Protein AF-C0MPD6-F1 (afdb_monomer_lite)

pLDDT: mean 97.45, std 2.0, range [81.06, 98.81]

InterPro domains:
  IPR003698 Lipoyl synthase [PTHR10949] (1-133)
  IPR007197 Radical SAM [PF04055] (2-132)
  IPR007197 Radical SAM [PS51918] (1-134)
  IPR007197 Radical SAM [SFLDS00029] (2-131)
  IPR013785 Aldolase-type TIM barrel [G3DSA:3.20.20.70] (1-133)
  IPR058240 Radical SAM superfamily [SSF102114] (2-132)

Sequence (134 aa):
KCTRRCPFCDVGHGRPDPLDVDEPVNLARTIAALKLRYVVITSVDRDDLRDGGAGHFVECIRQVRELSPQTRVEILTPDFRGRLDRALTILNAAPPDVMNHNLETVPRLYKEARPGSDYAHSLKLLKDFKALHP

Organism: NCBI:txid616822

Radius of gyration: 14.97 Å; chains: 1; bounding box: 40×28×36 Å

Foldseek 3Di:
DACFCQPVDPDDHDDDDPDDPCVLLVLLVVCLVVLAQEDEAEDHQDPVDLQRCLLVVQSNLVNNCVSRVNHAYEYAYDLSPPRLVVSLVNCVVRPGPHYHYDQPDDQVCSCVRGVPDHNVSSVVSVVVSVVVPD

Structure (mmCIF, N/CA/C/O backbone):
data_AF-C0MPD6-F1
#
_entry.id   AF-C0MPD6-F1
#
loop_
_atom_site.group_PDB
_atom_site.id
_atom_site.type_symbol
_atom_site.label_atom_id
_atom_site.label_alt_id
_atom_site.label_comp_id
_atom_site.label_asym_id
_atom_site.label_entity_id
_atom_site.label_seq_id
_atom_site.pdbx_PDB_ins_code
_atom_site.Cartn_x
_atom_site.Cartn_y
_atom_site.Cartn_z
_atom_site.occupancy
_atom_site.B_iso_or_equiv
_atom_site.auth_seq_id
_atom_site.auth_comp_id
_atom_site.auth_asym_id
_atom_site.auth_atom_id
_atom_site.pdbx_PDB_model_num
ATOM 1 N N . LYS A 1 1 ? -6.571 -7.282 -11.101 1.00 91.62 1 LYS A N 1
ATOM 2 C CA . LYS A 1 1 ? -5.426 -7.268 -12.054 1.00 91.62 1 LYS A CA 1
ATOM 3 C C . LYS A 1 1 ? -4.554 -6.055 -11.768 1.00 91.62 1 LYS A C 1
ATOM 5 O O . LYS A 1 1 ? -5.113 -5.026 -11.419 1.00 91.62 1 LYS A O 1
ATOM 10 N N . CYS A 1 2 ? -3.236 -6.173 -11.916 1.00 97.06 2 CYS A N 1
ATOM 11 C CA . CYS A 1 2 ? -2.270 -5.095 -11.682 1.00 97.06 2 CYS A CA 1
ATOM 12 C C . CYS A 1 2 ? -1.902 -4.362 -12.983 1.00 97.06 2 CYS A C 1
ATOM 14 O O . CYS A 1 2 ? -1.731 -5.013 -14.018 1.00 97.06 2 CYS A O 1
ATOM 16 N N . THR A 1 3 ? -1.716 -3.035 -12.942 1.00 97.06 3 THR A N 1
ATOM 17 C CA . THR A 1 3 ? -1.208 -2.273 -14.105 1.00 97.06 3 THR A CA 1
ATOM 18 C C . THR A 1 3 ? 0.273 -2.527 -14.390 1.00 97.06 3 THR A C 1
ATOM 20 O O . THR A 1 3 ? 0.783 -2.102 -15.428 1.00 97.06 3 THR A O 1
ATOM 23 N N . ARG A 1 4 ? 0.977 -3.216 -13.485 1.00 96.38 4 ARG A N 1
ATOM 24 C CA . ARG A 1 4 ? 2.403 -3.543 -13.588 1.00 96.38 4 ARG A CA 1
ATOM 25 C C . ARG A 1 4 ? 2.638 -5.049 -13.600 1.00 96.38 4 ARG A C 1
ATOM 27 O O . ARG A 1 4 ? 1.743 -5.846 -13.333 1.00 96.38 4 ARG A O 1
ATOM 34 N N . ARG A 1 5 ? 3.869 -5.431 -13.950 1.00 95.50 5 ARG A N 1
ATOM 35 C CA . ARG A 1 5 ? 4.302 -6.823 -14.124 1.00 95.50 5 ARG A CA 1
ATOM 36 C C . ARG A 1 5 ? 5.682 -7.039 -13.502 1.00 95.50 5 ARG A C 1
ATOM 38 O O . ARG A 1 5 ? 6.679 -7.147 -14.212 1.00 95.50 5 ARG A O 1
ATOM 45 N N . CYS A 1 6 ? 5.743 -7.048 -12.175 1.00 97.12 6 CYS A N 1
ATOM 46 C CA . CYS A 1 6 ? 6.944 -7.464 -11.451 1.00 97.12 6 CYS A CA 1
ATOM 47 C C . CYS A 1 6 ? 7.117 -8.987 -11.620 1.00 97.12 6 CYS A C 1
ATOM 49 O O . CYS A 1 6 ? 6.190 -9.709 -11.256 1.00 97.12 6 CYS A O 1
ATOM 51 N N . PRO A 1 7 ? 8.241 -9.503 -12.158 1.00 96.56 7 PRO A N 1
ATOM 52 C CA . PRO A 1 7 ? 8.372 -10.929 -12.486 1.00 96.56 7 PRO A CA 1
ATOM 53 C C . PRO A 1 7 ? 8.277 -11.892 -11.297 1.00 96.56 7 PRO A C 1
ATOM 55 O O . PRO A 1 7 ? 8.010 -13.069 -11.501 1.00 96.56 7 PRO A O 1
ATOM 58 N N . PHE A 1 8 ? 8.493 -11.407 -10.073 1.00 96.75 8 PHE A N 1
ATOM 59 C CA . PHE A 1 8 ? 8.366 -12.205 -8.849 1.00 96.75 8 PHE A CA 1
ATOM 60 C C . PHE A 1 8 ? 6.936 -12.239 -8.281 1.00 96.75 8 PHE A C 1
ATOM 62 O O . PHE A 1 8 ? 6.682 -12.970 -7.329 1.00 96.75 8 PHE A O 1
ATOM 69 N N . CYS A 1 9 ? 6.023 -11.404 -8.788 1.00 97.06 9 CYS A N 1
ATOM 70 C CA . CYS A 1 9 ? 4.691 -11.224 -8.220 1.00 97.06 9 CYS A CA 1
ATOM 71 C C . CYS A 1 9 ? 3.683 -12.170 -8.887 1.00 97.06 9 CYS A C 1
ATOM 73 O O . CYS A 1 9 ? 3.568 -12.183 -10.111 1.00 97.06 9 CYS A O 1
ATOM 75 N N . ASP A 1 10 ? 2.913 -12.901 -8.079 1.00 95.81 10 ASP A N 1
ATOM 76 C CA . ASP A 1 10 ? 1.908 -13.870 -8.551 1.00 95.81 10 ASP A CA 1
ATOM 77 C C . ASP A 1 10 ? 0.582 -13.212 -8.994 1.00 95.81 10 ASP A C 1
ATOM 79 O O . ASP A 1 10 ? -0.333 -13.849 -9.514 1.00 95.81 10 ASP A O 1
ATOM 83 N N . VAL A 1 11 ? 0.451 -11.894 -8.817 1.00 96.00 11 VAL A N 1
ATOM 84 C CA . VAL A 1 11 ? -0.753 -11.160 -9.215 1.00 96.00 11 VAL A CA 1
ATOM 85 C C . VAL A 1 11 ? -0.809 -10.995 -10.734 1.00 96.00 11 VAL A C 1
ATOM 87 O O . VAL A 1 11 ? 0.068 -10.393 -11.354 1.00 96.00 11 VAL A O 1
ATOM 90 N N . GLY A 1 12 ? -1.921 -11.427 -11.335 1.00 94.06 12 GLY A N 1
ATOM 91 C CA . GLY A 1 12 ? -2.173 -11.255 -12.766 1.00 94.06 12 GLY A CA 1
ATOM 92 C C . GLY A 1 12 ? -2.123 -9.789 -13.223 1.00 94.06 12 GLY A C 1
ATOM 93 O O . GLY A 1 12 ? -2.806 -8.916 -12.670 1.00 94.06 12 GLY A O 1
ATOM 94 N N . HIS A 1 13 ? -1.354 -9.527 -14.280 1.00 93.75 13 HIS A N 1
ATOM 95 C CA . HIS A 1 13 ? -1.221 -8.205 -14.894 1.00 93.75 13 HIS A CA 1
ATOM 96 C C . HIS A 1 13 ? -2.312 -7.935 -15.944 1.00 93.75 13 HIS A C 1
ATOM 98 O O . HIS A 1 13 ? -2.874 -8.850 -16.545 1.00 93.75 13 HIS A O 1
ATOM 104 N N . GLY A 1 14 ? -2.589 -6.662 -16.218 1.00 93.81 14 GLY A N 1
ATOM 105 C CA . GLY A 1 14 ? -3.493 -6.236 -17.286 1.00 93.81 14 GLY A CA 1
ATOM 106 C C . GLY A 1 14 ? -4.268 -4.978 -16.923 1.00 93.81 14 GLY A C 1
ATOM 107 O O . GLY A 1 14 ? -4.004 -4.344 -15.906 1.00 93.81 14 GLY A O 1
ATOM 108 N N . ARG A 1 15 ? -5.254 -4.625 -17.751 1.00 94.62 15 ARG A N 1
ATOM 109 C CA . ARG A 1 15 ? -6.176 -3.531 -17.435 1.00 94.62 15 ARG A CA 1
ATOM 110 C C . ARG A 1 15 ? -7.046 -3.939 -16.235 1.00 94.62 15 ARG A C 1
ATOM 112 O O . ARG A 1 15 ? -7.723 -4.965 -16.346 1.00 94.62 15 ARG A O 1
ATOM 119 N N . PRO A 1 16 ? -7.006 -3.204 -15.109 1.00 94.81 16 PRO A N 1
ATOM 120 C CA . PRO A 1 16 ? -7.899 -3.453 -13.987 1.00 94.81 16 PRO A CA 1
ATOM 121 C C . PRO A 1 16 ? -9.347 -3.146 -14.366 1.00 94.81 16 PRO A C 1
ATOM 123 O O . PRO A 1 16 ? -9.604 -2.318 -15.245 1.00 94.81 16 PRO A O 1
ATOM 126 N N . ASP A 1 17 ? -10.273 -3.797 -13.674 1.00 94.62 17 ASP A N 1
ATOM 127 C CA . ASP A 1 17 ? -11.683 -3.430 -13.704 1.00 94.62 17 ASP A CA 1
ATOM 128 C C . ASP A 1 17 ? -11.893 -2.075 -12.998 1.00 94.62 17 ASP A C 1
ATOM 130 O O . ASP A 1 17 ? -10.994 -1.582 -12.291 1.00 94.62 17 ASP A O 1
ATOM 134 N N . PRO A 1 18 ? -13.052 -1.423 -13.201 1.00 94.69 18 PRO A N 1
ATOM 135 C CA . PRO A 1 18 ? -13.417 -0.249 -12.424 1.00 94.69 18 PRO A CA 1
ATOM 136 C C . PRO A 1 18 ? -13.287 -0.518 -10.923 1.00 94.69 18 PRO A C 1
ATOM 138 O O . PRO A 1 18 ? -13.473 -1.641 -10.462 1.00 94.69 18 PRO A O 1
ATOM 141 N N . LEU A 1 19 ? -12.931 0.523 -10.173 1.00 93.94 19 LEU A N 1
ATOM 142 C CA . LEU A 1 19 ? -12.852 0.426 -8.722 1.00 93.94 19 LEU A CA 1
ATOM 143 C C . LEU A 1 19 ? -14.240 0.092 -8.162 1.00 93.94 19 LEU A C 1
ATOM 145 O O . LEU A 1 19 ? -15.209 0.769 -8.510 1.00 93.94 19 LEU A O 1
ATOM 149 N N . ASP A 1 20 ? -14.315 -0.927 -7.312 1.00 96.50 20 ASP A N 1
ATOM 150 C CA . ASP A 1 20 ? -15.529 -1.230 -6.567 1.00 96.50 20 ASP A CA 1
ATOM 151 C C . ASP A 1 20 ? -15.673 -0.213 -5.428 1.00 96.50 20 ASP A C 1
ATOM 153 O O . ASP A 1 20 ? -14.774 -0.038 -4.604 1.00 96.50 20 ASP A O 1
ATOM 157 N N . VAL A 1 21 ? -16.792 0.507 -5.418 1.00 94.94 21 VAL A N 1
ATOM 158 C CA . VAL A 1 21 ? -17.076 1.531 -4.406 1.00 94.94 21 VAL A CA 1
ATOM 159 C C . VAL A 1 21 ? -17.476 0.918 -3.064 1.00 94.94 21 VAL A C 1
ATOM 161 O O . VAL A 1 21 ? -17.297 1.570 -2.038 1.00 94.94 21 VAL A O 1
ATOM 164 N N . ASP A 1 22 ? -17.958 -0.328 -3.062 1.00 98.00 22 ASP A N 1
ATOM 165 C CA . ASP A 1 22 ? -18.408 -1.036 -1.862 1.00 98.00 22 ASP A CA 1
ATOM 166 C C . ASP A 1 22 ? -17.298 -1.902 -1.236 1.00 98.00 22 ASP A C 1
ATOM 168 O O . ASP A 1 22 ? -17.444 -2.368 -0.100 1.00 98.00 22 ASP A O 1
ATOM 172 N N . GLU A 1 23 ? -16.167 -2.096 -1.929 1.00 98.50 23 GLU A N 1
ATOM 173 C CA . GLU A 1 23 ? -15.009 -2.865 -1.444 1.00 98.50 23 GLU A CA 1
ATOM 174 C C . GLU A 1 23 ? -14.545 -2.431 -0.036 1.00 98.50 23 GLU A C 1
ATOM 176 O O . GLU A 1 23 ? -14.407 -3.315 0.817 1.00 98.50 23 GLU A O 1
ATOM 181 N N . PRO A 1 24 ? -14.409 -1.128 0.301 1.00 98.62 24 PRO A N 1
ATOM 182 C CA . PRO A 1 24 ? -13.999 -0.698 1.639 1.00 98.62 24 PRO A CA 1
ATOM 183 C C . PRO A 1 24 ? -14.957 -1.138 2.753 1.00 98.62 24 PRO A C 1
ATOM 185 O O . PRO A 1 24 ? -14.525 -1.617 3.805 1.00 98.62 24 PRO A O 1
ATOM 188 N N . VAL A 1 25 ? -16.266 -1.015 2.516 1.00 98.62 25 VAL A N 1
ATOM 189 C CA . VAL A 1 25 ? -17.308 -1.381 3.489 1.00 98.62 25 VAL A CA 1
ATOM 190 C C . VAL A 1 25 ? -17.359 -2.898 3.661 1.00 98.62 25 VAL A C 1
ATOM 192 O O . VAL A 1 25 ? -17.441 -3.402 4.784 1.00 98.62 25 VAL A O 1
ATOM 195 N N . ASN A 1 26 ? -17.286 -3.647 2.560 1.00 98.69 26 ASN A N 1
ATOM 196 C CA . ASN A 1 26 ? -17.303 -5.109 2.585 1.00 98.69 26 ASN A CA 1
ATOM 197 C C . ASN A 1 26 ? -16.051 -5.683 3.271 1.00 98.69 26 ASN A C 1
ATOM 199 O O . ASN A 1 26 ? -16.156 -6.614 4.081 1.00 98.69 26 ASN A O 1
ATOM 203 N N . LEU A 1 27 ? -14.882 -5.086 3.021 1.00 98.56 27 LEU A N 1
ATOM 204 C CA . LEU A 1 27 ? -13.628 -5.400 3.706 1.00 98.56 27 LEU A CA 1
ATOM 205 C C . LEU A 1 27 ? -13.753 -5.165 5.218 1.00 98.56 27 LEU A C 1
ATOM 207 O O . LEU A 1 27 ? -13.458 -6.065 6.008 1.00 98.56 27 LEU A O 1
ATOM 211 N N . ALA A 1 28 ? -14.264 -4.004 5.633 1.00 98.75 28 ALA A N 1
ATOM 212 C CA . ALA A 1 28 ? -14.420 -3.669 7.046 1.00 98.75 28 ALA A CA 1
ATOM 213 C C . ALA A 1 28 ? -15.421 -4.583 7.772 1.00 98.75 28 ALA A C 1
ATOM 215 O O . ALA A 1 28 ? -15.138 -5.054 8.875 1.00 98.75 28 ALA A O 1
ATOM 216 N N . ARG A 1 29 ? -16.556 -4.915 7.138 1.00 98.75 29 ARG A N 1
ATOM 217 C CA . ARG A 1 29 ? -17.525 -5.891 7.674 1.00 98.75 29 ARG A CA 1
ATOM 218 C C . ARG A 1 29 ? -16.891 -7.261 7.896 1.00 98.75 29 ARG A C 1
ATOM 220 O O . ARG A 1 29 ? -17.145 -7.896 8.918 1.00 98.75 29 ARG A O 1
ATOM 227 N N . THR A 1 30 ? -16.047 -7.700 6.964 1.00 98.62 30 THR A N 1
ATOM 228 C CA . THR A 1 30 ? -15.336 -8.980 7.070 1.00 98.62 30 THR A CA 1
ATOM 229 C C . THR A 1 30 ? -14.353 -8.968 8.240 1.00 98.62 30 THR A C 1
ATOM 231 O O . THR A 1 30 ? -14.347 -9.893 9.053 1.00 98.62 30 THR A O 1
ATOM 234 N N . ILE A 1 31 ? -13.568 -7.897 8.382 1.00 98.62 31 ILE A N 1
ATOM 235 C CA . ILE A 1 31 ? -12.627 -7.719 9.500 1.00 98.62 31 ILE A CA 1
ATOM 236 C C . ILE A 1 31 ? -13.359 -7.738 10.849 1.00 98.62 31 ILE A C 1
ATOM 238 O O . ILE A 1 31 ? -12.920 -8.436 11.770 1.00 98.62 31 ILE A O 1
ATOM 242 N N . ALA A 1 32 ? -14.499 -7.047 10.946 1.00 98.56 32 ALA A N 1
ATOM 243 C CA . ALA A 1 32 ? -15.331 -7.014 12.146 1.00 98.56 32 ALA A CA 1
ATOM 244 C C . ALA A 1 32 ? -15.902 -8.396 12.497 1.00 98.56 32 ALA A C 1
ATOM 246 O O . ALA A 1 32 ? -15.836 -8.824 13.651 1.00 98.56 32 ALA A O 1
ATOM 247 N N . ALA A 1 33 ? -16.409 -9.128 11.500 1.00 98.62 33 ALA A N 1
ATOM 248 C CA . ALA A 1 33 ? -16.944 -10.475 11.685 1.00 98.62 33 ALA A CA 1
ATOM 249 C C . ALA A 1 33 ? -15.874 -11.459 12.192 1.00 98.62 33 ALA A C 1
ATOM 251 O O . ALA A 1 33 ? -16.146 -12.276 13.073 1.00 98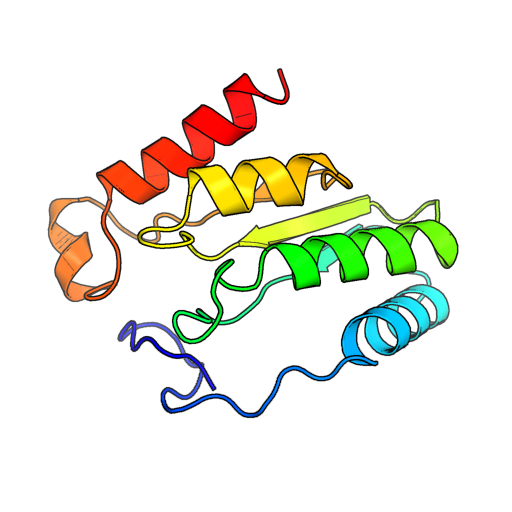.62 33 ALA A O 1
ATOM 252 N N . LEU A 1 34 ? -14.645 -11.340 11.680 1.00 98.44 34 LEU A N 1
ATOM 253 C CA . LEU A 1 34 ? -13.496 -12.145 12.100 1.00 98.44 34 LEU A CA 1
ATOM 254 C C . LEU A 1 34 ? -12.872 -11.682 13.427 1.00 98.44 34 LEU A C 1
ATOM 256 O O . LEU A 1 34 ? -12.052 -12.404 13.994 1.00 98.44 34 LEU A O 1
ATOM 260 N N . LYS A 1 35 ? -13.254 -10.501 13.938 1.00 98.12 35 LYS A N 1
ATOM 261 C CA . LYS A 1 35 ? -12.737 -9.899 15.180 1.00 98.12 35 LYS A CA 1
ATOM 262 C C . LYS A 1 35 ? -11.207 -9.791 15.189 1.00 98.12 35 LYS A C 1
ATOM 264 O O . LYS A 1 35 ? -10.551 -10.081 16.195 1.00 98.12 35 LYS A O 1
ATOM 269 N N . LEU A 1 36 ? -10.623 -9.403 14.053 1.00 98.31 36 LEU A N 1
ATOM 270 C CA . LEU A 1 36 ? -9.171 -9.291 13.925 1.00 98.31 36 LEU A CA 1
ATOM 271 C C . LEU A 1 36 ? -8.642 -8.145 14.790 1.00 98.31 36 LEU A C 1
ATOM 273 O O . LEU A 1 36 ? -9.162 -7.037 14.759 1.00 98.31 36 LEU A O 1
ATOM 277 N N . ARG A 1 37 ? -7.558 -8.385 15.531 1.00 98.31 37 ARG A N 1
ATOM 278 C CA . ARG A 1 37 ? -6.866 -7.325 16.292 1.00 98.31 37 ARG A CA 1
ATOM 279 C C . ARG A 1 37 ? -5.850 -6.547 15.455 1.00 98.31 37 ARG A C 1
ATOM 281 O O . ARG A 1 37 ? -5.454 -5.452 15.839 1.00 98.31 37 ARG A O 1
ATOM 288 N N . TYR A 1 38 ? -5.415 -7.123 14.341 1.00 98.75 38 TYR A N 1
ATOM 289 C CA . TYR A 1 38 ? -4.451 -6.539 13.419 1.00 98.75 38 TYR A CA 1
ATOM 290 C C . TYR A 1 38 ? -4.816 -6.962 12.002 1.00 98.75 38 TYR A C 1
ATOM 292 O O . TYR A 1 38 ? -5.138 -8.132 11.784 1.00 98.75 38 TYR A O 1
ATOM 300 N N . VAL A 1 39 ? -4.750 -6.036 11.053 1.00 98.75 39 VAL A N 1
ATOM 301 C CA . VAL A 1 39 ? -4.970 -6.314 9.635 1.00 98.75 39 VAL A CA 1
ATOM 302 C C . VAL A 1 39 ? -3.910 -5.613 8.797 1.00 98.75 39 VAL A C 1
ATOM 304 O O . VAL A 1 39 ? -3.533 -4.480 9.089 1.00 98.75 39 VAL A O 1
ATOM 307 N N . VAL A 1 40 ? -3.448 -6.292 7.749 1.00 98.81 40 VAL A N 1
ATOM 308 C CA . VAL A 1 40 ? -2.634 -5.695 6.689 1.00 98.81 40 VAL A CA 1
ATOM 309 C C . VAL A 1 40 ? -3.524 -5.537 5.464 1.00 98.81 40 VAL A C 1
ATOM 311 O O . VAL A 1 40 ? -4.107 -6.513 4.994 1.00 98.81 40 VAL A O 1
ATOM 314 N N . ILE A 1 41 ? -3.630 -4.317 4.948 1.00 98.75 41 ILE A N 1
ATOM 315 C CA . ILE A 1 41 ? -4.356 -4.001 3.718 1.00 98.75 41 ILE A CA 1
ATOM 316 C C . ILE A 1 41 ? -3.322 -3.682 2.642 1.00 98.75 41 ILE A C 1
ATOM 318 O O . ILE A 1 41 ? -2.450 -2.836 2.830 1.00 98.75 41 ILE A O 1
ATOM 322 N N . THR A 1 42 ? -3.403 -4.351 1.499 1.00 98.50 42 THR A N 1
ATOM 323 C CA . THR A 1 42 ? -2.518 -4.103 0.356 1.00 98.50 42 THR A CA 1
ATOM 324 C C . THR A 1 42 ? -3.333 -3.944 -0.917 1.00 98.50 42 THR A C 1
ATOM 326 O O . THR A 1 42 ? -4.533 -4.208 -0.930 1.00 98.50 42 THR A O 1
ATOM 329 N N . SER A 1 43 ? -2.698 -3.485 -1.988 1.00 98.00 43 SER A N 1
ATOM 330 C CA . SER A 1 43 ? -3.340 -3.362 -3.288 1.00 98.00 43 SER A CA 1
ATOM 331 C C . SER A 1 43 ? -2.360 -3.638 -4.417 1.00 98.00 43 SER A C 1
ATOM 333 O O . SER A 1 43 ? -1.142 -3.673 -4.248 1.00 98.00 43 SER A O 1
ATOM 335 N N . VAL A 1 44 ? -2.929 -3.847 -5.596 1.00 97.75 44 VAL A N 1
ATOM 336 C CA . VAL A 1 44 ? -2.190 -3.847 -6.855 1.00 97.75 44 VAL A CA 1
ATOM 337 C C . VAL A 1 44 ? -1.821 -2.419 -7.258 1.00 97.75 44 VAL A C 1
ATOM 339 O O . VAL A 1 44 ? -2.490 -1.467 -6.857 1.00 97.75 44 VAL A O 1
ATOM 342 N N . ASP A 1 45 ? -0.830 -2.249 -8.136 1.00 98.06 45 ASP A N 1
ATOM 343 C CA . ASP A 1 45 ? -0.614 -0.949 -8.769 1.00 98.06 45 ASP A CA 1
ATOM 344 C C . ASP A 1 45 ? -1.831 -0.562 -9.626 1.00 98.06 45 ASP A C 1
ATOM 346 O O . ASP A 1 45 ? -2.305 -1.336 -10.470 1.00 98.06 45 ASP A O 1
ATOM 350 N N . ARG A 1 46 ? -2.318 0.662 -9.400 1.00 97.62 46 ARG A N 1
ATOM 351 C CA . ARG A 1 46 ? -3.443 1.295 -10.102 1.00 97.62 46 ARG A CA 1
ATOM 352 C C . ARG A 1 46 ? -2.991 2.554 -10.827 1.00 97.62 46 ARG A C 1
ATOM 354 O O . ARG A 1 46 ? -3.478 3.655 -10.571 1.00 97.62 46 ARG A O 1
ATOM 361 N N . ASP A 1 47 ? -2.034 2.405 -11.744 1.00 96.94 47 ASP A N 1
ATOM 362 C CA . ASP A 1 47 ? -1.526 3.534 -12.542 1.00 96.94 47 ASP A CA 1
ATOM 363 C C . ASP A 1 47 ? -2.623 4.186 -13.417 1.00 96.94 47 ASP A C 1
ATOM 365 O O . ASP A 1 47 ? -2.458 5.316 -13.883 1.00 96.94 47 ASP A O 1
ATOM 369 N N . ASP A 1 48 ? -3.749 3.499 -13.626 1.00 96.75 48 ASP A N 1
ATOM 370 C CA . ASP A 1 48 ? -4.946 4.004 -14.300 1.00 96.75 48 ASP A CA 1
ATOM 371 C C . ASP A 1 48 ? -5.706 5.068 -13.485 1.00 96.75 48 ASP A C 1
ATOM 373 O O . ASP A 1 48 ? -6.413 5.895 -14.062 1.00 96.75 48 ASP A O 1
ATOM 377 N N . LEU A 1 49 ? -5.532 5.100 -12.160 1.00 97.06 49 LEU A N 1
ATOM 378 C CA . LEU A 1 49 ? -6.171 6.076 -11.280 1.00 97.06 49 LEU A CA 1
ATOM 379 C C . LEU A 1 49 ? -5.316 7.342 -11.123 1.00 97.06 49 LEU A C 1
ATOM 381 O O . LEU A 1 49 ? -4.082 7.311 -11.094 1.00 97.06 49 LEU A O 1
ATOM 385 N N . ARG A 1 50 ? -5.975 8.500 -10.980 1.00 96.56 50 ARG A N 1
ATOM 386 C CA . ARG A 1 50 ? -5.295 9.806 -10.831 1.00 96.56 50 ARG A CA 1
ATOM 387 C C . ARG A 1 50 ? -4.518 9.943 -9.521 1.00 96.56 50 ARG A C 1
ATOM 389 O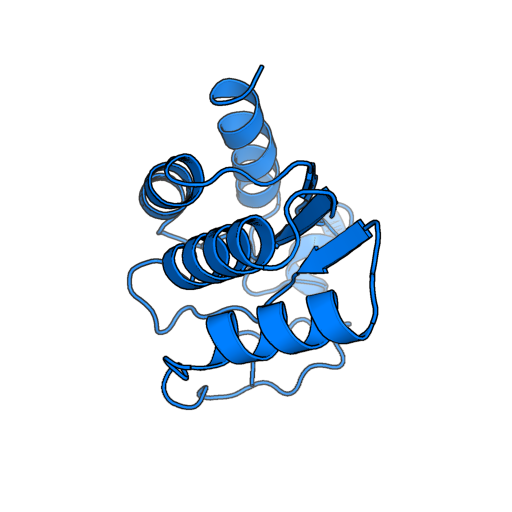 O . ARG A 1 50 ? -3.595 10.746 -9.450 1.00 96.56 50 ARG A O 1
ATOM 396 N N . ASP A 1 51 ? -4.893 9.184 -8.501 1.00 97.62 51 ASP A N 1
ATOM 397 C CA . ASP A 1 51 ? -4.276 9.151 -7.174 1.00 97.62 51 ASP A CA 1
ATOM 398 C C . ASP A 1 51 ? -3.531 7.834 -6.892 1.00 97.62 51 ASP A C 1
ATOM 400 O O . ASP A 1 51 ? -3.051 7.627 -5.782 1.00 97.62 51 ASP A O 1
ATOM 404 N N . GLY A 1 52 ? -3.448 6.932 -7.877 1.00 97.38 52 GLY A N 1
ATOM 405 C CA . GLY A 1 52 ? -2.821 5.620 -7.714 1.00 97.38 52 GLY A CA 1
ATOM 406 C C . GLY A 1 52 ? -3.534 4.701 -6.715 1.00 97.38 52 GLY A C 1
ATOM 407 O O . GLY A 1 52 ? -2.912 3.760 -6.235 1.00 97.38 52 GLY A O 1
ATOM 408 N N . GLY A 1 53 ? -4.800 4.978 -6.373 1.00 97.69 53 GLY A N 1
ATOM 409 C CA . GLY A 1 53 ? -5.571 4.209 -5.391 1.00 97.69 53 GLY A CA 1
ATOM 410 C C . GLY A 1 53 ? -5.409 4.670 -3.939 1.00 97.69 53 GLY A C 1
ATOM 411 O O . GLY A 1 53 ? -5.973 4.044 -3.044 1.00 97.69 53 GLY A O 1
ATOM 412 N N . ALA A 1 54 ? -4.685 5.764 -3.676 1.00 98.44 54 ALA A N 1
ATOM 413 C CA . ALA A 1 54 ? -4.495 6.284 -2.319 1.00 98.44 54 ALA A CA 1
ATOM 414 C C . ALA A 1 54 ? -5.823 6.587 -1.600 1.00 98.44 54 ALA A C 1
ATOM 416 O O . ALA A 1 54 ? -5.963 6.279 -0.417 1.00 98.44 54 ALA A O 1
ATOM 417 N N . GLY A 1 55 ? -6.820 7.135 -2.307 1.00 98.31 55 GLY A N 1
ATOM 418 C CA . GLY A 1 55 ? -8.140 7.404 -1.732 1.00 98.31 55 GLY A CA 1
ATOM 419 C C . GLY A 1 55 ? -8.871 6.137 -1.300 1.00 98.31 55 GLY A C 1
ATOM 420 O O . GLY A 1 55 ? -9.571 6.144 -0.293 1.00 98.31 55 GLY A O 1
ATOM 421 N N . HIS A 1 56 ? -8.648 5.031 -2.008 1.00 98.38 56 HIS A N 1
ATOM 422 C CA . HIS A 1 56 ? -9.255 3.753 -1.666 1.00 98.38 56 HIS A CA 1
ATOM 423 C C . HIS A 1 56 ? -8.675 3.177 -0.366 1.00 98.38 56 HIS A C 1
ATOM 425 O O . HIS A 1 56 ? -9.428 2.729 0.492 1.00 98.38 56 HIS A O 1
ATOM 431 N N . PHE A 1 57 ? -7.355 3.280 -0.156 1.00 98.69 57 PHE A N 1
ATOM 432 C CA . PHE A 1 57 ? -6.740 2.924 1.131 1.00 98.69 57 PHE A CA 1
ATOM 433 C C . PHE A 1 57 ? -7.331 3.725 2.295 1.00 98.69 57 PHE A C 1
ATOM 435 O O . PHE A 1 57 ? -7.661 3.148 3.328 1.00 98.69 57 PHE A O 1
ATOM 442 N N . VAL A 1 58 ? -7.477 5.042 2.124 1.00 98.56 58 VAL A N 1
ATOM 443 C CA . VAL A 1 58 ? -8.064 5.930 3.140 1.00 98.56 58 VAL A CA 1
ATOM 444 C C . VAL A 1 58 ? -9.482 5.502 3.493 1.00 98.56 58 VAL A C 1
ATOM 446 O O . VAL A 1 58 ? -9.822 5.451 4.675 1.00 98.56 58 VAL A O 1
ATOM 449 N N . GLU A 1 59 ? -10.295 5.169 2.492 1.00 98.69 59 GLU A N 1
ATOM 450 C CA . GLU A 1 59 ? -11.665 4.724 2.731 1.00 98.69 59 GLU A CA 1
ATOM 451 C C . GLU A 1 59 ? -11.699 3.379 3.465 1.00 98.69 59 GLU A C 1
ATOM 453 O O . GLU A 1 59 ? -12.400 3.251 4.465 1.00 98.69 59 GLU A O 1
ATOM 458 N N . CYS A 1 60 ? -10.855 2.416 3.079 1.00 98.75 60 CYS A N 1
ATOM 459 C CA . CYS A 1 60 ? -10.719 1.154 3.810 1.00 98.75 60 CYS A CA 1
ATOM 460 C C . CYS A 1 60 ? -10.333 1.376 5.281 1.00 98.75 60 CYS A C 1
ATOM 462 O O . CYS A 1 60 ? -10.936 0.781 6.172 1.00 98.75 60 CYS A O 1
ATOM 464 N N . ILE A 1 61 ? -9.363 2.255 5.559 1.00 98.75 61 ILE A N 1
ATOM 465 C CA . ILE A 1 61 ? -8.941 2.568 6.933 1.00 98.75 61 ILE A CA 1
ATOM 466 C C . ILE A 1 61 ? -10.102 3.170 7.734 1.00 98.75 61 ILE A C 1
ATOM 468 O O . ILE A 1 61 ? -10.311 2.786 8.886 1.00 98.75 61 ILE A O 1
ATOM 472 N N . ARG A 1 62 ? -10.869 4.097 7.146 1.00 98.69 62 ARG A N 1
ATOM 473 C CA . ARG A 1 62 ? -12.023 4.725 7.811 1.00 98.69 62 ARG A CA 1
ATOM 474 C C . ARG A 1 62 ? -13.097 3.707 8.164 1.00 98.69 62 ARG A C 1
ATOM 476 O O . ARG A 1 62 ? -13.485 3.638 9.327 1.00 98.69 62 ARG A O 1
ATOM 483 N N . GLN A 1 63 ? -13.498 2.884 7.198 1.00 98.69 63 GLN A N 1
ATOM 484 C CA . GLN A 1 63 ? -14.521 1.860 7.399 1.00 98.69 63 GLN A CA 1
ATOM 485 C C . GLN A 1 63 ? -14.095 0.836 8.463 1.00 98.69 63 GLN A C 1
ATOM 487 O O . GLN A 1 63 ? -14.887 0.464 9.330 1.00 98.69 63 GLN A O 1
ATOM 492 N N . VAL A 1 64 ? -12.821 0.419 8.466 1.00 98.75 64 VAL A N 1
ATOM 493 C CA . VAL A 1 64 ? -12.288 -0.484 9.502 1.00 98.75 64 VAL A CA 1
ATOM 494 C C . VAL A 1 64 ? -12.316 0.170 10.879 1.00 98.75 64 VAL A C 1
ATOM 496 O O . VAL A 1 64 ? -12.737 -0.468 11.839 1.00 98.75 64 VAL A O 1
ATOM 499 N N . ARG A 1 65 ? -11.914 1.439 10.999 1.00 98.44 65 ARG A N 1
ATOM 500 C CA . ARG A 1 65 ? -11.941 2.158 12.284 1.00 98.44 65 ARG A CA 1
ATOM 501 C C . ARG A 1 65 ? -13.360 2.370 12.809 1.00 98.44 65 ARG A C 1
ATOM 503 O O . ARG A 1 65 ? -13.550 2.343 14.021 1.00 98.44 65 ARG A O 1
ATOM 510 N N . GLU A 1 66 ? -14.336 2.556 11.925 1.00 98.50 66 GLU A N 1
ATOM 511 C CA . GLU A 1 66 ? -15.747 2.685 12.294 1.00 98.50 66 GLU A CA 1
ATOM 512 C C . GLU A 1 66 ? -16.317 1.364 12.831 1.00 98.50 66 GLU A C 1
ATOM 514 O O . GLU A 1 66 ? -16.895 1.331 13.918 1.00 98.50 66 GLU A O 1
ATOM 519 N N . LEU A 1 67 ? -16.118 0.258 12.108 1.00 98.56 67 LEU A N 1
ATOM 520 C CA . LEU A 1 67 ? -16.707 -1.039 12.465 1.00 98.56 67 LEU A CA 1
ATOM 521 C C . LEU A 1 67 ? -15.869 -1.851 13.461 1.00 98.56 67 LEU A C 1
ATOM 523 O O . LEU A 1 67 ? -16.361 -2.804 14.065 1.00 98.56 67 LEU A O 1
ATOM 527 N N . SER A 1 68 ? -14.583 -1.545 13.604 1.00 98.38 68 SER A N 1
ATOM 528 C CA . SER A 1 68 ? -13.627 -2.284 14.436 1.00 98.38 68 SER A CA 1
ATOM 529 C C . SER A 1 68 ? -12.567 -1.346 15.031 1.00 98.38 68 SER A C 1
ATOM 531 O O . SER A 1 68 ? -11.381 -1.463 14.724 1.00 98.38 68 SER A O 1
ATOM 533 N N . PRO A 1 69 ? -12.956 -0.431 15.941 1.00 97.81 69 PRO A N 1
ATOM 534 C CA . PRO A 1 69 ? -12.079 0.628 16.459 1.00 97.81 69 PRO A CA 1
ATOM 535 C C . PRO A 1 69 ? -10.857 0.129 17.247 1.00 97.81 69 PRO A C 1
ATOM 537 O O . PRO A 1 69 ? -9.941 0.899 17.517 1.00 97.81 69 PRO A O 1
ATOM 540 N N . GLN A 1 70 ? -10.837 -1.146 17.645 1.00 97.81 70 GLN A N 1
ATOM 541 C CA . GLN A 1 70 ? -9.711 -1.773 18.349 1.00 97.81 70 GLN A CA 1
ATOM 542 C C . GLN A 1 70 ? -8.723 -2.484 17.408 1.00 97.81 70 GLN A C 1
ATOM 544 O O . GLN A 1 70 ? -7.676 -2.948 17.862 1.00 97.81 70 GLN A O 1
ATOM 549 N N . THR A 1 71 ? -9.047 -2.613 16.119 1.00 98.75 71 THR A N 1
ATOM 550 C CA . THR A 1 71 ? -8.180 -3.255 15.130 1.00 98.75 71 THR A CA 1
ATOM 551 C C . THR A 1 71 ? -7.079 -2.297 14.705 1.00 98.75 71 THR A C 1
ATOM 553 O O . THR A 1 71 ? -7.353 -1.201 14.223 1.00 98.75 71 THR A O 1
ATOM 556 N N . ARG A 1 72 ? -5.824 -2.734 14.823 1.00 98.75 72 ARG A N 1
ATOM 557 C CA . ARG A 1 72 ? -4.685 -2.018 14.243 1.00 98.75 72 ARG A CA 1
ATOM 558 C C . ARG A 1 72 ? -4.613 -2.269 12.740 1.00 98.75 72 ARG A C 1
ATOM 560 O O . ARG A 1 72 ? -4.740 -3.413 12.301 1.00 98.75 72 ARG A O 1
ATOM 567 N N . VAL A 1 73 ? -4.377 -1.216 11.971 1.00 98.81 73 VAL A N 1
ATOM 568 C CA . VAL A 1 73 ? -4.339 -1.244 10.510 1.00 98.81 73 VAL A CA 1
ATOM 569 C C . VAL A 1 73 ? -2.934 -0.931 10.011 1.00 98.81 73 VAL A C 1
ATOM 571 O O . VAL A 1 73 ? -2.426 0.177 10.181 1.00 98.81 73 VAL A O 1
ATOM 574 N N . GLU A 1 74 ? -2.324 -1.901 9.344 1.00 98.81 74 GLU A N 1
ATOM 575 C CA . GLU A 1 74 ? -1.147 -1.704 8.506 1.00 98.81 74 GLU A CA 1
ATOM 576 C C . GLU A 1 74 ? -1.570 -1.594 7.045 1.00 98.81 74 GLU A C 1
ATOM 578 O O . GLU 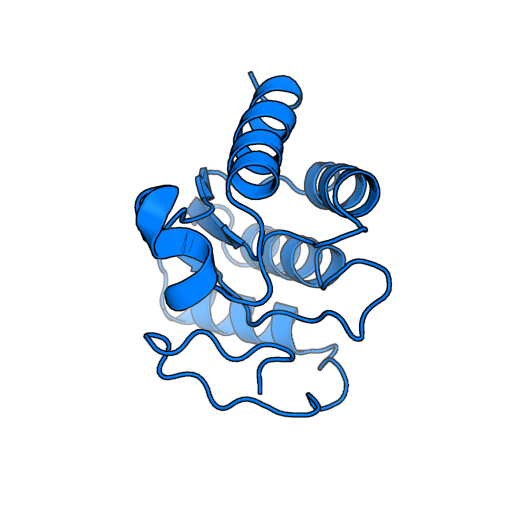A 1 74 ? -2.433 -2.342 6.584 1.00 98.81 74 GLU A O 1
ATOM 583 N N . ILE A 1 75 ? -0.935 -0.693 6.301 1.00 98.81 75 ILE A N 1
ATOM 584 C CA . ILE A 1 75 ? -1.042 -0.683 4.842 1.00 98.81 75 ILE A CA 1
ATOM 585 C C . ILE A 1 75 ? 0.293 -1.046 4.208 1.00 98.81 75 ILE A C 1
ATOM 587 O O . ILE A 1 75 ? 1.321 -0.473 4.557 1.00 98.81 75 ILE A O 1
ATOM 591 N N . LEU A 1 76 ? 0.262 -1.955 3.235 1.00 98.81 76 LEU A N 1
ATOM 592 C CA . LEU A 1 76 ? 1.374 -2.237 2.333 1.00 98.81 76 LEU A CA 1
ATOM 593 C C . LEU A 1 76 ? 1.047 -1.634 0.968 1.00 98.81 76 LEU A C 1
ATOM 595 O O . LEU A 1 76 ? 0.234 -2.169 0.210 1.00 98.81 76 LEU A O 1
ATOM 599 N N . THR A 1 77 ? 1.649 -0.482 0.6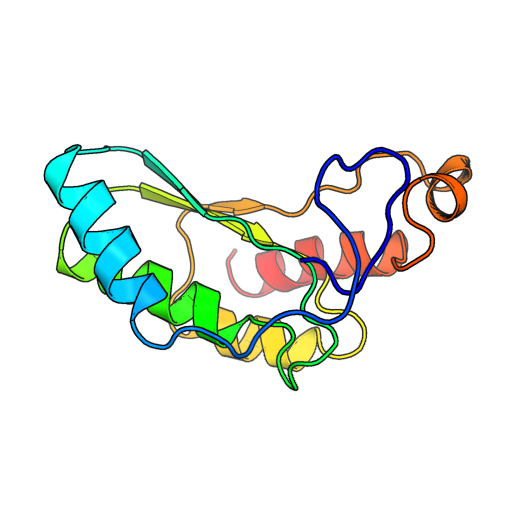94 1.00 98.44 77 THR A N 1
ATOM 600 C CA . THR A 1 77 ? 1.272 0.382 -0.430 1.00 98.44 77 THR A CA 1
ATOM 601 C C . THR A 1 77 ? 2.118 0.148 -1.684 1.00 98.44 77 THR A C 1
ATOM 603 O O . THR A 1 77 ? 3.293 -0.220 -1.575 1.00 98.44 77 THR A O 1
ATOM 606 N N . PRO A 1 78 ? 1.571 0.426 -2.884 1.00 98.12 78 PRO A N 1
ATOM 607 C CA . PRO A 1 78 ? 2.382 0.644 -4.077 1.00 98.12 78 PRO A CA 1
ATOM 608 C C . PRO A 1 78 ? 3.228 1.920 -3.936 1.00 98.12 78 PRO A C 1
ATOM 610 O O . PRO A 1 78 ? 3.140 2.656 -2.958 1.00 98.12 78 PRO A O 1
ATOM 613 N N . ASP A 1 79 ? 4.052 2.214 -4.940 1.00 97.94 79 ASP A N 1
ATOM 614 C CA . ASP A 1 79 ? 4.945 3.381 -4.905 1.00 97.94 79 ASP A CA 1
ATOM 615 C C . ASP A 1 79 ? 4.280 4.709 -5.324 1.00 97.94 79 ASP A C 1
ATOM 617 O O . ASP A 1 79 ? 4.905 5.768 -5.262 1.00 97.94 79 ASP A O 1
ATOM 621 N N . PHE A 1 80 ? 3.027 4.671 -5.790 1.00 98.19 80 PHE A N 1
ATOM 622 C CA . PHE A 1 80 ? 2.289 5.823 -6.327 1.00 98.19 80 PHE A CA 1
ATOM 623 C C . PHE A 1 80 ? 3.056 6.609 -7.409 1.00 98.19 80 PHE A C 1
ATOM 625 O O . PHE A 1 80 ? 3.019 7.842 -7.439 1.00 98.19 80 PHE A O 1
ATOM 632 N N . ARG A 1 81 ? 3.776 5.915 -8.302 1.00 95.31 81 ARG A N 1
ATOM 633 C CA . ARG A 1 81 ? 4.575 6.490 -9.404 1.00 95.31 81 ARG A CA 1
ATOM 634 C C . ARG A 1 81 ? 3.939 7.725 -10.043 1.00 95.31 81 ARG A C 1
ATOM 636 O O . ARG A 1 81 ? 2.813 7.686 -10.539 1.00 95.31 81 ARG A O 1
ATOM 643 N N . GLY A 1 82 ? 4.685 8.830 -10.051 1.00 96.00 82 GLY A N 1
ATOM 644 C CA . GLY A 1 82 ? 4.258 10.112 -10.629 1.00 96.00 82 GLY A CA 1
ATOM 645 C C . GLY A 1 82 ? 3.128 10.830 -9.878 1.00 96.00 82 GLY A C 1
ATOM 646 O O . GLY A 1 82 ? 2.617 11.828 -10.373 1.00 96.00 82 GLY A O 1
ATOM 647 N N . ARG A 1 83 ? 2.702 10.320 -8.716 1.00 97.44 83 ARG A N 1
ATOM 648 C CA . ARG A 1 83 ? 1.563 10.818 -7.922 1.00 97.44 83 ARG A CA 1
ATOM 649 C C . ARG A 1 83 ? 1.871 10.869 -6.420 1.00 97.44 83 ARG A C 1
ATOM 651 O O . ARG A 1 83 ? 0.946 11.024 -5.631 1.00 97.44 83 ARG A O 1
ATOM 658 N N . LEU A 1 84 ? 3.139 10.740 -6.024 1.00 97.56 84 LEU A N 1
ATOM 659 C CA . LEU A 1 84 ? 3.556 10.589 -4.626 1.00 97.56 84 LEU A CA 1
ATOM 660 C C . LEU A 1 84 ? 3.000 11.688 -3.710 1.00 97.56 84 LEU A C 1
ATOM 662 O O . LEU A 1 84 ? 2.320 11.373 -2.742 1.00 97.56 84 LEU A O 1
ATOM 666 N N . ASP A 1 85 ? 3.205 12.963 -4.045 1.00 97.69 85 ASP A N 1
ATOM 667 C CA . ASP A 1 85 ? 2.765 14.080 -3.193 1.00 97.69 85 ASP A CA 1
ATOM 668 C C . ASP A 1 85 ? 1.237 14.102 -3.015 1.00 97.69 85 ASP A C 1
ATOM 670 O O . ASP A 1 85 ? 0.714 14.357 -1.927 1.00 97.69 85 ASP A O 1
ATOM 674 N N . ARG A 1 86 ? 0.502 13.760 -4.083 1.00 98.31 86 ARG A N 1
ATOM 675 C CA . ARG A 1 86 ? -0.958 13.619 -4.050 1.00 98.31 86 ARG A CA 1
ATOM 676 C C . ARG A 1 86 ? -1.377 12.446 -3.168 1.00 98.31 86 ARG A C 1
ATOM 678 O O . ARG A 1 86 ? -2.294 12.599 -2.367 1.00 98.31 86 ARG A O 1
ATOM 685 N N . ALA A 1 87 ? -0.721 11.298 -3.311 1.00 98.31 87 ALA A N 1
ATOM 686 C CA . ALA A 1 87 ? -1.005 10.112 -2.516 1.00 98.31 87 ALA A CA 1
ATOM 687 C C . ALA A 1 87 ? -0.738 10.356 -1.025 1.00 98.31 87 ALA A C 1
ATOM 689 O O . ALA A 1 87 ? -1.602 10.055 -0.209 1.00 98.31 87 ALA A O 1
ATOM 690 N N . LEU A 1 88 ? 0.391 10.978 -0.670 1.00 98.06 88 LEU A N 1
ATOM 691 C CA . LEU A 1 88 ? 0.718 11.337 0.714 1.00 98.06 88 LEU A CA 1
ATOM 692 C C . LEU A 1 88 ? -0.301 12.311 1.311 1.00 98.06 88 LEU A C 1
ATOM 694 O O . LEU A 1 88 ? -0.773 12.098 2.425 1.00 98.06 88 LEU A O 1
ATOM 698 N N . THR A 1 89 ? -0.695 13.337 0.549 1.00 98.06 89 THR A N 1
ATOM 699 C CA . THR A 1 89 ? -1.737 14.287 0.972 1.00 98.06 89 THR A CA 1
ATOM 700 C C . THR A 1 89 ? -3.050 13.570 1.290 1.00 98.06 89 THR A C 1
ATOM 702 O O . THR A 1 89 ? -3.688 13.863 2.298 1.00 98.06 89 THR A O 1
ATOM 705 N N . ILE A 1 90 ? -3.446 12.616 0.443 1.00 98.44 90 ILE A N 1
ATOM 706 C CA . ILE A 1 90 ? -4.668 11.830 0.632 1.00 98.44 90 ILE A CA 1
ATOM 707 C C . ILE A 1 90 ? -4.538 10.911 1.851 1.00 98.44 90 ILE A C 1
ATOM 709 O O . ILE A 1 90 ? -5.404 10.952 2.720 1.00 98.44 90 ILE A O 1
ATOM 713 N N . LEU A 1 91 ? -3.454 10.134 1.951 1.00 98.06 91 LEU A N 1
ATOM 714 C CA . LEU A 1 91 ? -3.210 9.199 3.058 1.00 98.06 91 LEU A CA 1
ATOM 715 C C . LEU A 1 91 ? -3.213 9.893 4.428 1.00 98.06 91 LEU A C 1
ATOM 717 O O . LEU A 1 91 ? -3.707 9.324 5.398 1.00 98.06 91 LEU A O 1
ATOM 721 N N . ASN A 1 92 ? -2.753 11.144 4.504 1.00 96.69 92 ASN A N 1
ATOM 722 C CA . ASN A 1 92 ? -2.772 11.932 5.738 1.00 96.69 92 ASN A CA 1
ATOM 723 C C . ASN A 1 92 ? -4.198 12.191 6.278 1.00 96.69 92 ASN A C 1
ATOM 725 O O . ASN A 1 92 ? -4.380 12.478 7.457 1.00 96.69 92 ASN A O 1
ATOM 729 N N . ALA A 1 93 ? -5.236 12.061 5.444 1.00 97.31 93 ALA A N 1
ATOM 730 C CA . ALA A 1 93 ? -6.625 12.245 5.866 1.00 97.31 93 ALA A CA 1
ATOM 731 C C . ALA A 1 93 ? -7.185 11.073 6.701 1.00 97.31 93 ALA A C 1
ATOM 733 O O . ALA A 1 93 ? -8.239 11.226 7.325 1.00 97.31 93 ALA A O 1
ATOM 734 N N . ALA A 1 94 ? -6.531 9.906 6.681 1.00 97.06 94 ALA A N 1
ATOM 735 C CA . ALA A 1 94 ? -6.776 8.785 7.590 1.00 97.06 94 ALA A CA 1
ATOM 736 C C . ALA A 1 94 ? -5.514 7.901 7.650 1.00 97.06 94 ALA A C 1
ATOM 738 O O . ALA A 1 94 ? -5.433 6.901 6.934 1.00 97.06 94 ALA A O 1
ATOM 739 N N . PRO A 1 95 ? -4.508 8.271 8.461 1.00 96.62 95 PRO A N 1
ATOM 740 C CA . PRO A 1 95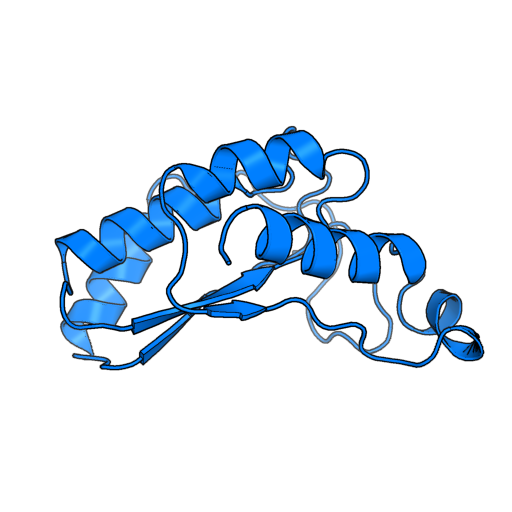 ? -3.245 7.549 8.479 1.00 96.62 95 PRO A CA 1
ATOM 741 C C . PRO A 1 95 ? -3.415 6.132 9.063 1.00 96.62 95 PRO A C 1
ATOM 743 O O . PRO A 1 95 ? -4.210 5.938 9.990 1.00 96.62 95 PRO A O 1
ATOM 746 N N . PRO A 1 96 ? -2.669 5.137 8.551 1.00 98.00 96 PRO A N 1
ATOM 747 C CA . PRO A 1 96 ? -2.601 3.799 9.138 1.00 98.00 96 PRO A CA 1
ATOM 748 C C . PRO A 1 96 ? -1.852 3.820 10.482 1.00 98.00 96 PRO A C 1
ATOM 750 O O . PRO A 1 96 ? -1.142 4.775 10.794 1.00 98.00 96 PRO A O 1
ATOM 753 N N . ASP A 1 97 ? -1.944 2.736 11.253 1.00 98.38 97 ASP A N 1
ATOM 754 C CA . ASP A 1 97 ? -1.083 2.526 12.427 1.00 98.38 97 ASP A CA 1
ATOM 755 C C . ASP A 1 97 ? 0.351 2.160 12.022 1.00 98.38 97 ASP A C 1
ATOM 757 O O . ASP A 1 97 ? 1.304 2.489 12.729 1.00 98.38 97 ASP A O 1
ATOM 761 N N . VAL A 1 98 ? 0.507 1.471 10.886 1.00 98.44 98 VAL A N 1
ATOM 762 C CA . VAL A 1 98 ? 1.800 1.145 10.273 1.00 98.44 98 VAL A CA 1
ATOM 763 C C . VAL A 1 98 ? 1.717 1.405 8.772 1.00 98.44 98 VAL A C 1
ATOM 765 O O . VAL A 1 98 ? 0.846 0.878 8.082 1.00 98.44 98 VAL A O 1
ATOM 768 N N . MET A 1 99 ? 2.631 2.222 8.254 1.00 98.06 99 MET A N 1
ATOM 769 C CA . MET A 1 99 ? 2.819 2.387 6.815 1.00 98.06 99 MET A CA 1
ATOM 770 C C . MET A 1 99 ? 3.987 1.516 6.368 1.00 98.06 99 MET A C 1
ATOM 772 O O . MET A 1 99 ? 5.083 1.608 6.923 1.00 98.06 99 MET A O 1
ATOM 776 N N . ASN A 1 100 ? 3.737 0.680 5.366 1.00 98.50 100 ASN A N 1
ATOM 777 C CA . ASN A 1 100 ? 4.708 -0.221 4.779 1.00 98.50 100 ASN A CA 1
ATOM 778 C C . ASN A 1 100 ? 4.793 -0.007 3.257 1.00 98.50 100 ASN A C 1
ATOM 780 O O . ASN A 1 100 ? 3.804 0.268 2.563 1.00 98.50 100 ASN A O 1
ATOM 784 N N . HIS A 1 101 ? 6.010 -0.135 2.742 1.00 98.62 101 HIS A N 1
ATOM 785 C CA . HIS A 1 101 ? 6.323 -0.193 1.325 1.00 98.62 101 HIS A CA 1
ATOM 786 C C . HIS A 1 101 ? 7.595 -1.018 1.142 1.00 98.62 101 HIS A C 1
ATOM 788 O O . HIS A 1 101 ? 8.669 -0.649 1.623 1.00 98.62 101 HIS A O 1
ATOM 794 N N . ASN A 1 102 ? 7.492 -2.126 0.416 1.00 98.56 102 ASN A N 1
ATOM 795 C CA . ASN A 1 102 ? 8.637 -2.992 0.198 1.00 98.56 102 ASN A CA 1
ATOM 796 C C . ASN A 1 102 ? 9.572 -2.415 -0.865 1.00 98.56 102 ASN A C 1
ATOM 798 O O . ASN A 1 102 ? 9.125 -1.943 -1.908 1.00 98.56 102 ASN A O 1
ATOM 802 N N . LEU A 1 103 ? 10.884 -2.541 -0.657 1.00 98.44 103 LEU A N 1
ATOM 803 C CA . LEU A 1 103 ? 11.882 -2.359 -1.720 1.00 98.44 103 LEU A CA 1
ATOM 804 C C . LEU A 1 103 ? 12.062 -3.639 -2.549 1.00 98.44 103 LEU A C 1
ATOM 806 O O . LEU A 1 103 ? 12.321 -3.559 -3.747 1.00 98.44 103 LEU A O 1
ATOM 810 N N . GLU A 1 104 ? 11.852 -4.806 -1.938 1.00 98.12 104 GLU A N 1
ATOM 811 C CA . GLU A 1 104 ? 11.978 -6.161 -2.506 1.00 98.12 104 GLU A CA 1
ATOM 812 C C . GLU A 1 104 ? 13.404 -6.609 -2.842 1.00 98.12 104 GLU A C 1
ATOM 814 O O . GLU A 1 104 ? 13.766 -7.756 -2.596 1.00 98.12 104 GLU A O 1
ATOM 819 N N . THR A 1 105 ? 14.247 -5.733 -3.387 1.00 98.38 105 THR A N 1
ATOM 820 C CA . THR A 1 105 ? 15.629 -6.089 -3.729 1.00 98.38 105 THR A CA 1
ATOM 821 C C . THR A 1 105 ? 16.568 -4.886 -3.694 1.00 98.38 105 THR A C 1
ATOM 823 O O . THR A 1 105 ? 16.155 -3.741 -3.520 1.00 98.38 105 THR A O 1
ATOM 826 N N . VAL A 1 106 ? 17.860 -5.156 -3.863 1.00 98.44 106 VAL A N 1
ATOM 827 C CA . VAL A 1 106 ? 18.935 -4.159 -3.904 1.00 98.44 106 VAL A CA 1
ATOM 828 C C . VAL A 1 106 ? 18.920 -3.346 -5.212 1.00 98.44 106 VAL A C 1
ATOM 830 O O . VAL A 1 106 ? 18.482 -3.863 -6.243 1.00 98.44 106 VAL A O 1
ATOM 833 N N . PRO A 1 107 ? 19.489 -2.119 -5.239 1.00 98.31 107 PRO A N 1
ATOM 834 C CA . PRO A 1 107 ? 19.463 -1.241 -6.417 1.00 98.31 107 PRO A CA 1
ATOM 835 C C . PRO A 1 107 ? 19.930 -1.899 -7.719 1.00 98.31 107 PRO A C 1
ATOM 837 O O . PRO A 1 107 ? 19.329 -1.693 -8.771 1.00 98.31 107 PRO A O 1
ATOM 840 N N . ARG A 1 108 ? 20.980 -2.731 -7.646 1.00 98.31 108 ARG A N 1
ATOM 841 C CA . ARG A 1 108 ? 21.573 -3.410 -8.808 1.00 98.31 108 ARG A CA 1
ATOM 842 C C . ARG A 1 108 ? 20.585 -4.325 -9.541 1.00 98.31 108 ARG A C 1
ATOM 844 O O . ARG A 1 108 ? 20.682 -4.430 -10.753 1.00 98.31 108 ARG A O 1
ATOM 851 N N . LEU A 1 109 ? 19.657 -4.961 -8.821 1.00 98.31 109 LEU A N 1
ATOM 852 C CA . LEU A 1 109 ? 18.676 -5.910 -9.372 1.00 98.31 109 LEU A CA 1
ATOM 853 C C . LEU A 1 109 ? 17.288 -5.283 -9.564 1.00 98.31 109 LEU A C 1
ATOM 855 O O . LEU A 1 109 ? 16.352 -5.939 -10.017 1.00 98.31 109 LEU A O 1
ATOM 859 N N . TYR A 1 110 ? 17.126 -4.013 -9.196 1.00 97.88 110 TYR A N 1
ATOM 860 C CA . TYR A 1 110 ? 15.807 -3.429 -9.011 1.00 97.88 110 TYR A CA 1
ATOM 861 C C . TYR A 1 110 ? 15.009 -3.319 -10.311 1.00 97.88 110 TYR A C 1
ATOM 863 O O . TYR A 1 110 ? 13.827 -3.636 -10.325 1.00 97.88 110 TYR A O 1
ATOM 871 N N . LYS A 1 111 ? 15.648 -2.943 -11.426 1.00 96.25 111 LYS A N 1
ATOM 872 C CA . LYS A 1 111 ? 14.975 -2.873 -12.736 1.00 96.25 111 LYS A CA 1
ATOM 873 C C . LYS A 1 111 ? 14.557 -4.247 -13.262 1.00 96.25 111 LYS A C 1
ATOM 875 O O . LYS A 1 111 ? 13.555 -4.336 -13.962 1.00 96.25 111 LYS A O 1
ATOM 880 N N . GLU A 1 112 ? 15.303 -5.298 -12.924 1.00 97.44 112 GLU A N 1
ATOM 881 C CA . GLU A 1 112 ? 14.975 -6.676 -13.306 1.00 97.44 112 GLU A CA 1
ATOM 882 C C . GLU A 1 112 ? 13.772 -7.187 -12.502 1.00 97.44 112 GLU A C 1
ATOM 884 O O . GLU A 1 112 ? 12.824 -7.726 -13.068 1.00 97.44 112 GLU A O 1
ATOM 889 N N . ALA A 1 113 ? 13.769 -6.957 -11.186 1.00 97.50 113 ALA A N 1
ATOM 890 C CA . ALA A 1 113 ? 12.688 -7.396 -10.307 1.00 97.50 113 ALA A CA 1
ATOM 891 C C . ALA A 1 113 ? 11.426 -6.517 -10.413 1.00 97.50 113 ALA A C 1
ATOM 893 O O . ALA A 1 113 ? 10.305 -7.009 -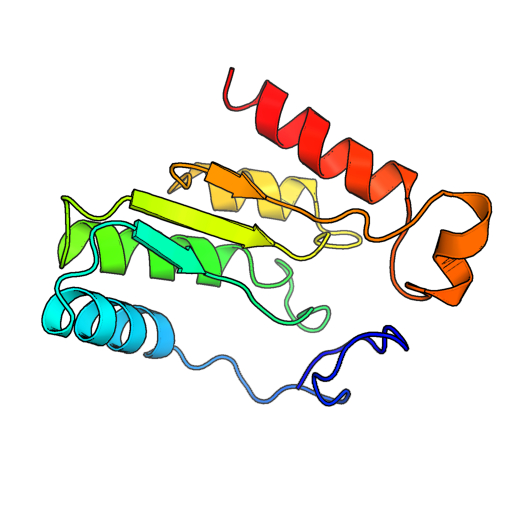10.299 1.00 97.50 113 ALA A O 1
ATOM 894 N N . ARG A 1 114 ? 11.588 -5.206 -10.609 1.00 97.88 114 ARG A N 1
ATOM 895 C CA . ARG A 1 114 ? 10.518 -4.197 -10.566 1.00 97.88 114 ARG A CA 1
ATOM 896 C C . ARG A 1 114 ? 10.650 -3.197 -11.721 1.00 97.88 114 ARG A C 1
ATOM 898 O O . ARG A 1 114 ? 10.855 -2.008 -11.484 1.00 97.88 114 ARG A O 1
ATOM 905 N N . PRO A 1 115 ? 10.470 -3.628 -12.981 1.00 95.81 115 PRO A N 1
ATOM 906 C CA . PRO A 1 115 ? 10.690 -2.781 -14.160 1.00 95.81 115 PRO A CA 1
ATOM 907 C C . PRO A 1 115 ? 9.808 -1.521 -14.210 1.00 95.81 115 PRO A C 1
ATOM 909 O O . PRO A 1 115 ? 10.125 -0.570 -14.919 1.00 95.81 115 PRO A O 1
ATOM 912 N N . GLY A 1 116 ? 8.691 -1.504 -13.473 1.00 94.31 116 GLY A N 1
ATOM 913 C CA . GLY A 1 116 ? 7.783 -0.360 -13.386 1.00 94.31 116 GLY A CA 1
ATOM 914 C C . GLY A 1 116 ? 8.066 0.625 -12.247 1.00 94.31 116 GLY A C 1
ATOM 915 O O . GLY A 1 116 ? 7.398 1.657 -12.213 1.00 94.31 116 GLY A O 1
ATOM 916 N N . SER A 1 117 ? 9.010 0.331 -11.349 1.00 96.75 117 SER A N 1
ATOM 917 C CA . SER A 1 117 ? 9.307 1.121 -10.144 1.00 96.75 117 SER A CA 1
ATOM 918 C C . SER A 1 117 ? 10.728 1.689 -10.171 1.00 96.75 117 SER A C 1
ATOM 920 O O . SER A 1 117 ? 11.579 1.250 -10.943 1.00 96.75 117 SER A O 1
ATOM 922 N N . ASP A 1 118 ? 11.000 2.635 -9.271 1.00 97.81 118 ASP A N 1
ATOM 923 C CA . ASP A 1 118 ? 12.335 3.186 -9.034 1.00 97.81 118 ASP A CA 1
ATOM 924 C C . ASP A 1 118 ? 12.745 3.039 -7.555 1.00 97.81 118 ASP A C 1
ATOM 926 O O . ASP A 1 118 ? 11.941 3.253 -6.641 1.00 97.81 118 ASP A O 1
ATOM 930 N N . TYR A 1 119 ? 14.003 2.649 -7.319 1.00 98.50 119 TYR A N 1
ATOM 931 C CA . TYR A 1 119 ? 14.516 2.367 -5.973 1.00 98.50 119 TYR A CA 1
ATOM 932 C C . TYR A 1 119 ? 14.573 3.633 -5.112 1.00 98.50 119 TYR A C 1
ATOM 934 O O . TYR A 1 119 ? 14.144 3.624 -3.957 1.00 98.50 119 TYR A O 1
ATOM 942 N N . ALA A 1 120 ? 15.078 4.737 -5.671 1.00 98.38 120 ALA A N 1
ATOM 943 C CA . ALA A 1 120 ? 15.197 5.999 -4.949 1.00 98.38 120 ALA A CA 1
ATOM 944 C C . ALA A 1 120 ? 13.816 6.599 -4.660 1.00 98.38 120 ALA A C 1
ATOM 946 O O . ALA A 1 120 ? 13.590 7.122 -3.571 1.00 98.38 120 ALA A O 1
ATOM 947 N N . HIS A 1 121 ? 12.872 6.460 -5.592 1.00 98.25 121 HIS A N 1
ATOM 948 C CA . HIS A 1 121 ? 11.475 6.845 -5.402 1.00 98.25 121 HIS A CA 1
ATOM 949 C C . HIS A 1 121 ? 10.805 6.063 -4.265 1.00 98.25 121 HIS A C 1
ATOM 951 O O . HIS A 1 121 ? 10.123 6.649 -3.428 1.00 98.25 121 HIS A O 1
ATOM 957 N N . SER A 1 122 ? 11.054 4.756 -4.177 1.00 98.44 122 SER A N 1
ATOM 958 C CA . SER A 1 122 ? 10.516 3.915 -3.100 1.00 98.44 122 SER A CA 1
ATOM 959 C C . SER A 1 122 ? 11.080 4.298 -1.726 1.00 98.44 122 SER A C 1
ATOM 961 O O . SER A 1 122 ? 10.343 4.373 -0.744 1.00 98.44 122 SER A O 1
ATOM 963 N N . LEU A 1 123 ? 12.375 4.629 -1.654 1.00 98.56 123 LEU A N 1
ATOM 964 C CA . LEU A 1 123 ? 12.978 5.202 -0.445 1.00 98.56 123 LEU A CA 1
ATOM 965 C C . LEU A 1 123 ? 12.403 6.583 -0.104 1.00 98.56 123 LEU A C 1
ATOM 967 O O . LEU A 1 123 ? 12.176 6.879 1.069 1.00 98.56 123 LEU A O 1
ATOM 971 N N . LYS A 1 124 ? 12.164 7.427 -1.116 1.00 98.50 124 LYS A N 1
ATOM 972 C CA . LYS A 1 124 ? 11.561 8.753 -0.942 1.00 98.50 124 LYS A CA 1
ATOM 973 C C . LYS A 1 124 ? 10.166 8.645 -0.327 1.00 98.50 124 LYS A C 1
ATOM 975 O O . LYS A 1 124 ? 9.891 9.370 0.619 1.00 98.50 124 LYS A O 1
ATOM 980 N N . LEU A 1 125 ? 9.331 7.712 -0.792 1.00 98.38 125 LEU A N 1
ATOM 981 C CA . LEU A 1 125 ? 8.006 7.456 -0.213 1.00 98.38 125 LEU A CA 1
ATOM 982 C C . LEU A 1 125 ? 8.086 7.184 1.298 1.00 98.38 125 LEU A C 1
ATOM 984 O O . LEU A 1 125 ? 7.398 7.845 2.074 1.00 98.38 125 LEU A O 1
ATOM 988 N N . LEU A 1 126 ? 8.951 6.255 1.716 1.00 98.44 126 LEU A N 1
ATOM 989 C CA . LEU A 1 126 ? 9.131 5.912 3.131 1.00 98.44 126 LEU A CA 1
ATOM 990 C C . LEU A 1 126 ? 9.619 7.114 3.953 1.00 98.44 126 LEU A C 1
ATOM 992 O O . LEU A 1 126 ? 9.093 7.396 5.030 1.00 98.44 126 LEU A O 1
ATOM 996 N N . LYS A 1 127 ? 10.615 7.840 3.430 1.00 98.31 127 LYS A N 1
ATOM 997 C CA . LYS A 1 127 ? 11.180 9.026 4.079 1.00 98.31 127 LYS A CA 1
ATOM 998 C C . LYS A 1 127 ? 10.135 10.128 4.258 1.00 98.31 127 LYS A C 1
ATOM 1000 O O . LYS A 1 127 ? 10.015 10.679 5.349 1.00 98.31 127 LYS A O 1
ATOM 1005 N N . ASP A 1 128 ? 9.399 10.448 3.202 1.00 98.19 128 ASP A N 1
ATOM 1006 C CA . ASP A 1 128 ? 8.453 11.560 3.197 1.00 98.19 128 ASP A CA 1
ATOM 1007 C C . ASP A 1 128 ? 7.227 11.253 4.055 1.00 98.19 128 ASP A C 1
ATOM 1009 O O . ASP A 1 128 ? 6.786 12.115 4.813 1.00 98.19 128 ASP A O 1
ATOM 1013 N N . PHE A 1 129 ? 6.720 10.014 4.017 1.00 97.81 129 PHE A N 1
ATOM 1014 C CA . PHE A 1 129 ? 5.649 9.604 4.924 1.00 97.81 129 PHE A CA 1
ATOM 1015 C C . PHE A 1 129 ? 6.093 9.735 6.387 1.00 97.81 129 PHE A C 1
ATOM 1017 O O . PHE A 1 129 ? 5.368 10.299 7.205 1.00 97.81 129 PHE A O 1
ATOM 1024 N N . LYS A 1 130 ? 7.312 9.286 6.722 1.00 96.88 130 LYS A N 1
ATOM 1025 C CA . LYS A 1 130 ? 7.833 9.411 8.089 1.00 96.88 130 LYS A CA 1
ATOM 1026 C C . LYS A 1 130 ? 8.024 10.868 8.520 1.00 96.88 130 LYS A C 1
ATOM 1028 O O . LYS A 1 130 ? 7.788 11.182 9.680 1.00 96.88 130 LYS A O 1
ATOM 1033 N N . ALA A 1 131 ? 8.409 11.758 7.605 1.00 97.19 131 ALA A N 1
ATOM 1034 C CA . ALA A 1 131 ? 8.528 13.187 7.892 1.00 97.19 131 ALA A CA 1
ATOM 1035 C C . ALA A 1 131 ? 7.173 13.849 8.217 1.00 97.19 131 ALA A C 1
ATOM 1037 O O . ALA A 1 131 ? 7.134 14.789 9.006 1.00 97.19 131 ALA A O 1
ATOM 1038 N N . LEU A 1 132 ? 6.073 13.350 7.643 1.00 96.00 132 LEU A N 1
ATOM 1039 C CA . LEU A 1 132 ? 4.709 13.797 7.957 1.00 96.00 132 LEU A CA 1
ATOM 1040 C C . LEU A 1 132 ? 4.166 13.191 9.268 1.00 96.00 132 LEU A C 1
ATOM 1042 O O . LEU A 1 132 ? 3.269 13.770 9.878 1.00 96.00 132 LEU A O 1
ATOM 1046 N N . HIS A 1 133 ? 4.718 12.055 9.711 1.00 92.94 133 HIS A N 1
ATOM 1047 C CA . HIS A 1 133 ? 4.272 11.284 10.878 1.00 92.94 133 HIS A CA 1
ATOM 1048 C C . HIS A 1 133 ? 5.465 10.865 11.782 1.00 92.94 133 HIS A C 1
ATOM 1050 O O . HIS A 1 133 ? 5.878 9.692 11.769 1.00 92.94 133 HIS A O 1
ATOM 1056 N N . PRO A 1 134 ? 6.063 11.816 12.534 1.00 81.06 134 PRO A N 1
ATOM 1057 C CA . PRO A 1 134 ? 7.275 11.598 13.331 1.00 81.06 134 PRO A CA 1
ATOM 1058 C C . PRO A 1 134 ? 7.099 10.612 14.491 1.00 81.06 134 PRO A C 1
ATOM 1060 O O . PRO A 1 134 ? 5.987 10.496 15.043 1.00 81.06 134 PRO A O 1
#

Secondary structure (DSSP, 8-state):
-BSS--TT--SPBSPPPPPPSSHHHHHHHHHHHHT-SEEEEE----TTSTTTTHHHHHHHHHHHHHH-TT-EEEEE----TT-HHHHHHHHTTS--SEEE----S-GGGHHHH-TT--HHHHHHHHHHHHHH--